Protein AF-I0BKD9-F1 (afdb_monomer)

Foldseek 3Di:
DDDDVVVPPPPDDDDDDDDDPVVCVVPVCVVVVVVVVVVVVLVVCVVPVPVVLVVVCVVPVDDSVVCCVNPPSDDPVVDPD

Mean predicted aligned error: 7.96 Å

Solvent-accessible surface area (backbone atoms only — not comparable to full-atom values): 5330 Å² total; per-residue (Å²): 136,88,80,66,67,86,81,36,92,80,64,67,88,82,84,83,90,85,79,59,68,74,56,38,72,76,40,74,61,47,69,59,53,53,51,53,51,52,53,49,52,51,62,68,40,65,86,38,56,66,63,51,35,52,51,50,22,70,75,72,71,46,52,53,72,54,44,52,71,76,61,60,88,88,55,89,77,80,65,80,128

Sequence (81 aa):
MLDDATKHPNLIVTSLTVVSEEYLKKFPDFPKIWNEARQKALKDLQPKPEEYYQFLSQLNGFTLKLNQKATPIDLNAWIVK

Structure (mmCIF, N/CA/C/O backbone):
data_AF-I0BKD9-F1
#
_entry.id   AF-I0BKD9-F1
#
loop_
_atom_site.group_PDB
_atom_site.id
_atom_site.type_symbol
_atom_site.label_atom_id
_atom_site.label_alt_id
_atom_site.label_comp_id
_atom_site.label_asym_id
_atom_site.label_entity_id
_atom_site.label_seq_id
_atom_site.pdbx_PDB_ins_code
_atom_site.Cartn_x
_atom_site.Cartn_y
_atom_site.Cartn_z
_atom_site.occupancy
_atom_site.B_iso_or_equiv
_atom_site.auth_seq_id
_atom_site.auth_comp_id
_atom_site.auth_asym_id
_atom_site.auth_atom_id
_atom_site.pdbx_PDB_model_num
ATOM 1 N N . MET A 1 1 ? -24.242 -4.373 -12.287 1.00 43.00 1 MET A N 1
ATOM 2 C CA . MET A 1 1 ? -23.478 -4.193 -13.540 1.00 43.00 1 MET A CA 1
ATOM 3 C C . MET A 1 1 ? -22.128 -3.620 -13.142 1.00 43.00 1 MET A C 1
ATOM 5 O O . MET A 1 1 ? -22.133 -2.647 -12.400 1.00 43.00 1 MET A O 1
ATOM 9 N N . LEU A 1 2 ? -21.014 -4.266 -13.495 1.00 46.81 2 LEU A N 1
ATOM 10 C CA . LEU A 1 2 ? -19.671 -3.734 -13.228 1.00 46.81 2 LEU A CA 1
ATOM 11 C C . LEU A 1 2 ? -19.266 -2.876 -14.427 1.00 46.81 2 LEU A C 1
ATOM 13 O O . LEU A 1 2 ? -19.381 -3.324 -15.565 1.00 46.81 2 LEU A O 1
ATOM 17 N N . ASP A 1 3 ? -18.891 -1.633 -14.157 1.00 54.78 3 ASP A N 1
ATOM 18 C CA . ASP A 1 3 ? -18.487 -0.661 -15.168 1.00 54.78 3 ASP A CA 1
ATOM 19 C C . ASP A 1 3 ? -17.036 -0.909 -15.627 1.00 54.78 3 ASP A C 1
ATOM 21 O O . ASP A 1 3 ? -16.235 -1.495 -14.897 1.00 54.78 3 ASP A O 1
ATOM 25 N N . ASP A 1 4 ? -16.700 -0.493 -16.847 1.00 60.25 4 ASP A N 1
ATOM 26 C CA . ASP A 1 4 ? -15.396 -0.727 -17.478 1.00 60.25 4 ASP A CA 1
ATOM 27 C C . ASP A 1 4 ? -14.461 0.464 -17.237 1.00 60.25 4 ASP A C 1
ATOM 29 O O . ASP A 1 4 ? -14.640 1.540 -17.810 1.00 60.25 4 ASP A O 1
ATOM 33 N N . ALA A 1 5 ? -13.432 0.258 -16.411 1.00 62.69 5 ALA A N 1
ATOM 34 C CA . ALA A 1 5 ? -12.469 1.291 -16.032 1.00 62.69 5 ALA A CA 1
ATOM 35 C C . ALA A 1 5 ? -11.743 1.934 -17.230 1.00 62.69 5 ALA A C 1
ATOM 37 O O . ALA A 1 5 ? -11.350 3.095 -17.148 1.00 62.69 5 ALA A O 1
ATOM 38 N N . THR A 1 6 ? -11.598 1.234 -18.362 1.00 59.12 6 THR A N 1
ATOM 39 C CA . THR A 1 6 ? -10.936 1.789 -19.558 1.00 59.12 6 THR A CA 1
ATOM 40 C C . THR A 1 6 ? -11.739 2.904 -20.229 1.00 59.12 6 THR A C 1
ATOM 42 O O . THR A 1 6 ? -11.172 3.715 -20.962 1.00 59.12 6 THR A O 1
ATOM 45 N N . LYS A 1 7 ? -13.046 2.991 -19.950 1.00 75.19 7 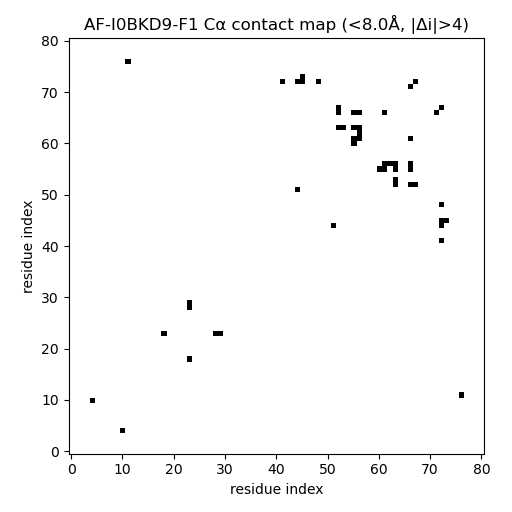LYS A N 1
ATOM 46 C CA . LYS A 1 7 ? -13.948 4.029 -20.477 1.00 75.19 7 LYS A CA 1
ATOM 47 C C . LYS A 1 7 ? -13.911 5.321 -19.670 1.00 75.19 7 LYS A C 1
ATOM 49 O O . LYS A 1 7 ? -14.511 6.314 -20.075 1.00 75.19 7 LYS A O 1
ATOM 54 N N . HIS A 1 8 ? -13.179 5.323 -18.560 1.00 69.38 8 HIS A N 1
ATOM 55 C CA . HIS A 1 8 ? -13.076 6.451 -17.650 1.00 69.38 8 HIS A CA 1
ATOM 56 C C . HIS A 1 8 ? -11.614 6.895 -17.570 1.00 69.38 8 HIS A C 1
ATOM 58 O O . HIS A 1 8 ? -10.897 6.491 -16.659 1.00 69.38 8 HIS A O 1
ATOM 64 N N . PRO A 1 9 ? -11.140 7.738 -18.507 1.00 67.25 9 PRO A N 1
ATOM 65 C CA . PRO A 1 9 ? -9.726 8.122 -18.593 1.00 67.25 9 PRO A CA 1
ATOM 66 C C . PRO A 1 9 ? -9.211 8.865 -17.349 1.00 67.25 9 PRO A C 1
ATOM 68 O O . PRO A 1 9 ? -8.005 8.930 -17.131 1.00 67.25 9 PRO A O 1
ATOM 71 N N . ASN A 1 10 ? -10.124 9.384 -16.524 1.00 63.47 10 ASN A N 1
ATOM 72 C CA . ASN A 1 10 ? -9.825 10.052 -15.258 1.00 63.47 10 ASN A CA 1
ATOM 73 C C . ASN A 1 10 ? -10.139 9.183 -14.029 1.00 63.47 10 ASN A C 1
ATOM 75 O O . ASN A 1 10 ? -10.020 9.665 -12.903 1.00 63.47 10 ASN A O 1
ATOM 79 N N . LEU A 1 11 ? -10.562 7.926 -14.215 1.00 60.62 11 LEU A N 1
ATOM 80 C CA . LEU A 1 11 ? -10.745 6.988 -13.114 1.00 60.62 11 LEU A CA 1
ATOM 81 C C . LEU A 1 11 ? -9.373 6.508 -12.664 1.00 60.62 11 LEU A C 1
ATOM 83 O O . LEU A 1 11 ? -8.851 5.473 -13.077 1.00 60.62 11 LEU A O 1
ATOM 87 N N . ILE A 1 12 ? -8.778 7.314 -11.801 1.00 58.19 12 ILE A N 1
ATOM 88 C CA . ILE A 1 12 ? -7.619 6.918 -11.031 1.00 58.19 12 ILE A CA 1
ATOM 89 C C . ILE A 1 12 ? -8.108 5.813 -10.094 1.00 58.19 12 ILE A C 1
ATOM 91 O O . ILE A 1 12 ? -9.115 5.986 -9.403 1.00 58.19 12 ILE A O 1
ATOM 95 N N . VAL A 1 13 ? -7.433 4.662 -10.132 1.00 60.50 13 VAL A N 1
ATOM 96 C CA . VAL A 1 13 ? -7.723 3.480 -9.309 1.00 60.50 13 VAL A CA 1
ATOM 97 C C . VAL A 1 13 ? -8.252 3.886 -7.936 1.00 60.50 13 VAL A C 1
ATOM 99 O O . VAL A 1 13 ? -7.563 4.540 -7.156 1.00 60.50 13 VAL A O 1
ATOM 102 N N . THR A 1 14 ? -9.486 3.488 -7.638 1.00 61.78 14 THR A N 1
ATOM 103 C CA . THR A 1 14 ? -10.089 3.733 -6.331 1.00 61.78 14 THR A CA 1
ATOM 104 C C . THR A 1 14 ? -9.940 2.470 -5.492 1.00 61.78 14 THR A C 1
ATOM 106 O O . THR A 1 14 ? -10.405 1.400 -5.876 1.00 61.78 14 THR A O 1
ATOM 109 N N . SER A 1 15 ? -9.271 2.580 -4.346 1.00 69.88 15 SER A N 1
ATOM 110 C CA . SER A 1 15 ? -9.151 1.498 -3.366 1.00 69.88 15 SER A CA 1
ATOM 111 C C . SER A 1 15 ? -9.792 1.945 -2.057 1.00 69.88 15 SER A C 1
ATOM 113 O O . SER A 1 15 ? -9.449 3.003 -1.530 1.00 69.88 15 SER A O 1
ATOM 115 N N . LEU A 1 16 ? -10.716 1.139 -1.534 1.00 77.56 16 LEU A N 1
ATOM 116 C CA . LEU A 1 16 ? -11.405 1.382 -0.270 1.00 77.56 16 LEU A CA 1
ATOM 117 C C . LEU A 1 16 ? -11.065 0.267 0.723 1.00 77.56 16 LEU A C 1
ATOM 119 O O . LEU A 1 16 ? -11.108 -0.913 0.382 1.00 77.56 16 LEU A O 1
ATOM 123 N N . THR A 1 17 ? -10.762 0.640 1.965 1.00 82.19 17 THR A N 1
ATOM 124 C CA . THR A 1 17 ? -10.691 -0.307 3.084 1.00 82.19 17 THR A CA 1
ATOM 125 C C . THR A 1 17 ? -12.028 -0.293 3.816 1.00 82.19 17 THR A C 1
ATOM 127 O O . THR A 1 17 ? -12.447 0.755 4.300 1.00 82.19 17 THR A O 1
ATOM 130 N N . VAL A 1 18 ? -12.686 -1.449 3.908 1.00 87.88 18 VAL A N 1
ATOM 131 C CA . VAL A 1 18 ? -13.939 -1.627 4.655 1.00 87.88 18 VAL A CA 1
ATOM 132 C C . VAL A 1 18 ? -13.649 -2.443 5.911 1.00 87.88 18 VAL A C 1
ATOM 134 O O . VAL A 1 18 ? -12.952 -3.453 5.847 1.00 87.88 18 VAL A O 1
ATOM 137 N N . VAL A 1 19 ? -14.174 -1.998 7.051 1.00 90.69 19 VAL A N 1
ATOM 138 C CA . VAL A 1 19 ? -13.969 -2.621 8.366 1.00 90.69 19 VAL A CA 1
ATOM 139 C C . VAL A 1 19 ? -15.328 -2.774 9.037 1.00 90.69 19 VAL A C 1
ATOM 141 O O . VAL A 1 19 ? -16.165 -1.880 8.927 1.00 90.69 19 VAL A O 1
ATOM 144 N N . SER A 1 20 ? -15.570 -3.900 9.713 1.00 96.12 20 SER A N 1
ATOM 145 C CA . SER A 1 20 ? -16.854 -4.134 10.379 1.00 96.12 20 SER A CA 1
ATOM 146 C C . SER A 1 20 ? -17.049 -3.205 11.577 1.00 96.12 20 SER A C 1
ATOM 148 O O . SER A 1 20 ? -16.105 -2.864 12.293 1.00 96.12 20 SER A O 1
ATOM 150 N N . GLU A 1 21 ? -18.302 -2.843 11.847 1.00 96.00 21 GLU A N 1
ATOM 151 C CA . GLU A 1 21 ? -18.643 -2.018 13.009 1.00 96.00 21 GLU A CA 1
ATOM 152 C C . GLU A 1 21 ? -18.253 -2.686 14.333 1.00 96.00 21 GLU A C 1
ATOM 154 O O . GLU A 1 21 ? -17.795 -2.017 15.256 1.00 96.00 21 GLU A O 1
ATOM 159 N N . GLU A 1 22 ? -18.403 -4.011 14.435 1.00 98.12 22 GLU A N 1
ATOM 160 C CA . GLU A 1 22 ? -18.014 -4.762 15.632 1.00 98.12 22 GLU A CA 1
ATOM 161 C C . GLU A 1 22 ? -16.512 -4.631 15.917 1.00 98.12 22 GLU A C 1
ATOM 163 O O . GLU A 1 22 ? -16.106 -4.457 17.068 1.00 98.12 22 GLU A O 1
ATOM 168 N N . TYR A 1 23 ? -15.683 -4.667 14.872 1.00 97.62 23 TYR A N 1
ATOM 169 C CA . TYR A 1 23 ? -14.245 -4.481 15.009 1.00 97.62 23 TYR A CA 1
ATOM 170 C C . TYR A 1 23 ? -13.908 -3.044 15.421 1.00 97.62 23 TYR A C 1
ATOM 172 O O . TYR A 1 23 ? -13.117 -2.845 16.339 1.00 97.62 23 TYR A O 1
ATOM 180 N N . LEU A 1 24 ? -14.548 -2.041 14.811 1.00 96.94 2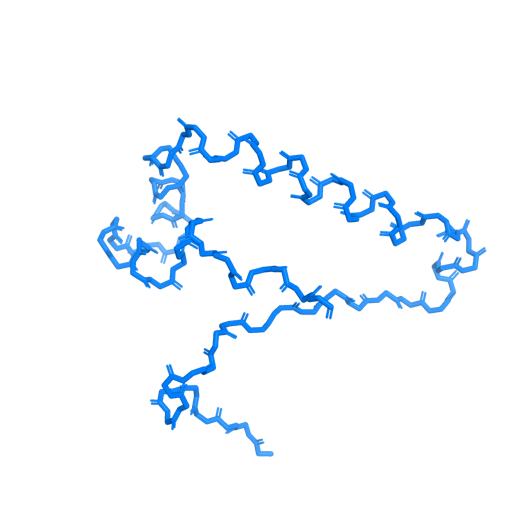4 LEU A N 1
ATOM 181 C CA . LEU A 1 24 ? -14.320 -0.631 15.152 1.00 96.94 24 LEU A CA 1
ATOM 182 C C . LEU A 1 24 ? -14.746 -0.292 16.586 1.00 96.94 24 LEU A C 1
ATOM 184 O O . LEU A 1 24 ? -14.101 0.527 17.230 1.00 96.94 24 LEU A O 1
ATOM 188 N N . LYS A 1 25 ? -15.772 -0.960 17.129 1.00 97.75 25 LYS A N 1
ATOM 189 C CA . LYS A 1 25 ? -16.139 -0.832 18.551 1.00 97.75 25 LYS A CA 1
ATOM 190 C C . LYS A 1 25 ? -15.039 -1.347 19.485 1.00 97.75 25 LYS A C 1
ATOM 192 O O . LYS A 1 25 ? -14.838 -0.772 20.549 1.00 97.75 25 LYS A O 1
ATOM 197 N N . LYS A 1 26 ? -14.337 -2.419 19.098 1.00 98.25 26 LYS A N 1
ATOM 198 C CA . LYS A 1 26 ? -13.212 -2.990 19.863 1.00 98.25 26 LYS A CA 1
ATOM 199 C C . LYS A 1 26 ? -11.923 -2.180 19.688 1.00 98.25 26 LYS A C 1
ATOM 201 O O . LYS A 1 26 ? -11.137 -2.082 20.625 1.00 98.25 26 LYS A O 1
ATOM 206 N N . PHE A 1 27 ? -11.720 -1.598 18.507 1.00 98.00 27 PHE A N 1
ATOM 207 C CA . PHE A 1 27 ? -10.507 -0.874 18.123 1.00 98.00 27 PHE A CA 1
ATOM 208 C C . PHE A 1 27 ? -10.853 0.485 17.489 1.00 98.00 27 PHE A C 1
ATOM 210 O O . PHE A 1 27 ? -10.689 0.658 16.276 1.00 98.00 27 PHE A O 1
ATOM 217 N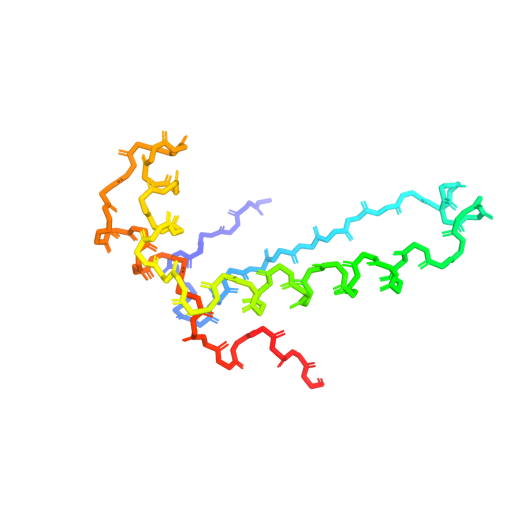 N . PRO A 1 28 ? -11.322 1.463 18.284 1.00 96.44 28 PRO A N 1
ATOM 218 C CA . PRO A 1 28 ? -11.804 2.745 17.761 1.00 96.44 28 PRO A CA 1
ATOM 219 C C . PRO A 1 28 ? -10.718 3.559 17.044 1.00 96.44 28 PRO A C 1
ATOM 221 O O . PRO A 1 28 ? -11.021 4.286 16.102 1.00 96.44 28 PRO A O 1
ATOM 224 N N . ASP A 1 29 ? -9.449 3.382 17.420 1.00 97.12 29 ASP A N 1
ATOM 225 C CA . ASP A 1 29 ? -8.312 4.076 16.803 1.00 97.12 29 ASP A CA 1
ATOM 226 C C . ASP A 1 29 ? -7.805 3.416 15.512 1.00 97.12 29 ASP A C 1
ATOM 228 O O . ASP A 1 29 ? -6.909 3.949 14.850 1.00 97.12 29 ASP A O 1
ATOM 232 N N . PHE A 1 30 ? -8.365 2.264 15.118 1.00 96.00 30 PHE A N 1
ATOM 233 C CA . PHE A 1 30 ? -7.910 1.529 13.937 1.00 96.00 30 PHE A CA 1
ATOM 234 C C . PHE A 1 30 ? -7.848 2.387 12.665 1.00 96.00 30 PHE A C 1
ATOM 236 O O . PHE A 1 30 ? -6.826 2.314 11.981 1.00 96.00 30 PHE A O 1
ATOM 243 N N . PRO A 1 31 ? -8.847 3.235 12.336 1.00 89.75 31 PRO A N 1
ATOM 244 C CA . PRO A 1 31 ? -8.769 4.074 11.142 1.00 89.75 31 PRO A CA 1
ATOM 245 C C . PRO A 1 31 ? -7.545 4.998 11.138 1.00 89.75 31 PRO A C 1
ATOM 247 O O . PRO A 1 31 ? -6.885 5.143 10.110 1.00 89.75 31 PRO A O 1
ATOM 250 N N . LYS A 1 32 ? -7.203 5.587 12.291 1.00 91.00 32 LYS A N 1
ATOM 251 C CA . LYS A 1 32 ? -6.029 6.456 12.432 1.00 91.00 32 LYS A CA 1
ATOM 252 C C . LYS A 1 32 ? -4.741 5.661 12.219 1.00 91.00 32 LYS A C 1
ATOM 254 O O . LYS A 1 32 ? -3.943 6.024 11.360 1.00 91.00 32 LYS A O 1
ATOM 259 N N . ILE A 1 33 ? -4.582 4.553 12.943 1.00 95.38 33 ILE A N 1
ATOM 260 C CA . ILE A 1 33 ? -3.383 3.701 12.878 1.00 95.38 33 ILE A CA 1
ATOM 261 C C . ILE A 1 33 ? -3.191 3.134 11.465 1.00 95.38 33 ILE A C 1
ATOM 263 O O . ILE A 1 33 ? -2.078 3.125 10.941 1.00 95.38 33 ILE A O 1
ATOM 267 N N . TRP A 1 34 ? -4.272 2.698 10.815 1.00 92.75 34 TRP A N 1
ATOM 268 C CA . TRP A 1 34 ? -4.239 2.187 9.445 1.00 92.75 34 TRP A CA 1
ATOM 269 C C . TRP A 1 34 ? -3.765 3.249 8.450 1.00 92.75 34 TRP A C 1
ATOM 271 O O . TRP A 1 34 ? -2.907 2.979 7.607 1.00 92.75 34 TRP A O 1
ATOM 281 N N . ASN A 1 35 ? -4.275 4.476 8.571 1.00 87.25 35 ASN A N 1
ATOM 282 C CA . ASN A 1 35 ? -3.862 5.583 7.714 1.00 87.25 35 ASN A CA 1
ATOM 283 C C . ASN A 1 35 ? -2.397 5.977 7.949 1.00 87.25 35 ASN A C 1
ATOM 285 O O . ASN A 1 35 ? -1.659 6.163 6.981 1.00 87.25 35 ASN A O 1
ATOM 289 N N . GLU A 1 36 ? -1.946 6.041 9.203 1.00 91.31 36 GLU A N 1
ATOM 290 C CA . GLU A 1 36 ? -0.543 6.311 9.548 1.00 91.31 36 GLU A CA 1
ATOM 291 C C . GLU A 1 36 ? 0.397 5.235 8.986 1.00 91.31 36 GLU A C 1
ATOM 293 O O . GLU A 1 36 ? 1.425 5.557 8.384 1.00 91.31 36 GLU 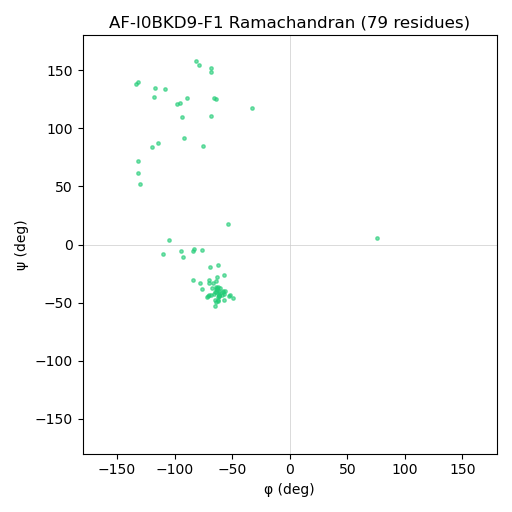A O 1
ATOM 298 N N . ALA A 1 37 ? 0.022 3.957 9.102 1.00 92.38 37 ALA A N 1
ATOM 299 C CA . ALA A 1 37 ? 0.788 2.845 8.545 1.00 92.38 37 ALA A CA 1
ATOM 300 C C . ALA A 1 37 ? 0.905 2.937 7.015 1.00 92.38 37 ALA A C 1
ATOM 302 O O . ALA A 1 37 ? 1.997 2.769 6.470 1.00 92.38 37 ALA A O 1
ATOM 303 N N . ARG A 1 38 ? -0.188 3.267 6.314 1.00 89.44 38 ARG A N 1
ATOM 304 C CA . ARG A 1 38 ? -0.179 3.454 4.851 1.00 89.44 38 ARG A CA 1
ATOM 305 C C . ARG A 1 38 ? 0.677 4.642 4.421 1.00 89.44 38 ARG A C 1
ATOM 307 O O . ARG A 1 38 ? 1.419 4.529 3.449 1.00 89.44 38 ARG A O 1
ATOM 314 N N . GLN A 1 39 ? 0.614 5.759 5.144 1.00 87.25 39 GLN A N 1
ATOM 315 C CA . GLN A 1 39 ? 1.468 6.919 4.871 1.00 87.25 39 GLN A CA 1
ATOM 316 C C . GLN A 1 39 ? 2.947 6.600 5.089 1.00 87.25 39 GLN A C 1
ATOM 318 O O . GLN A 1 39 ? 3.786 7.018 4.293 1.00 87.25 39 GLN A O 1
ATOM 323 N N . LYS A 1 40 ? 3.276 5.847 6.143 1.00 92.50 40 LYS A N 1
ATOM 324 C CA . LYS A 1 40 ? 4.644 5.382 6.383 1.00 92.50 40 LYS A CA 1
ATOM 325 C C . LYS A 1 40 ? 5.121 4.468 5.255 1.00 92.50 40 LYS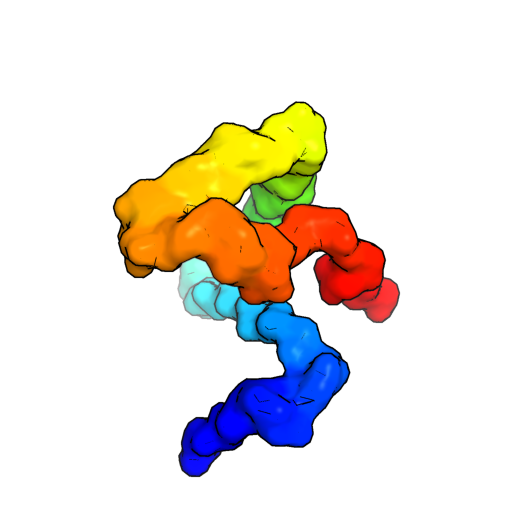 A C 1
ATOM 327 O O . LYS A 1 40 ? 6.182 4.718 4.699 1.00 92.50 40 LYS A O 1
ATOM 332 N N . ALA A 1 41 ? 4.308 3.490 4.856 1.00 90.19 41 ALA A N 1
ATOM 333 C CA . ALA A 1 41 ? 4.635 2.593 3.751 1.00 90.19 41 ALA A CA 1
ATOM 334 C C . ALA A 1 41 ? 4.880 3.354 2.436 1.00 90.19 41 ALA A C 1
ATOM 336 O O . ALA A 1 41 ? 5.825 3.037 1.723 1.00 90.19 41 ALA A O 1
ATOM 337 N N . LEU A 1 42 ? 4.080 4.388 2.142 1.00 88.06 42 LEU A N 1
ATOM 338 C CA . LEU A 1 42 ? 4.280 5.249 0.971 1.00 88.06 42 LEU A CA 1
ATOM 339 C C . LEU A 1 42 ? 5.619 5.997 1.027 1.00 88.06 42 LEU A C 1
ATOM 341 O O . LEU A 1 42 ? 6.349 6.017 0.040 1.00 88.06 42 LEU A O 1
ATOM 345 N N . LYS A 1 43 ? 5.963 6.577 2.181 1.00 89.69 43 LYS A N 1
ATOM 346 C CA . LYS A 1 43 ? 7.243 7.279 2.374 1.00 89.69 43 LYS A CA 1
ATOM 347 C C . LYS A 1 43 ? 8.444 6.343 2.251 1.00 89.69 43 LYS A C 1
ATOM 349 O O . LYS A 1 43 ? 9.452 6.743 1.682 1.00 89.69 43 LYS A O 1
ATOM 354 N N . ASP A 1 44 ? 8.334 5.115 2.753 1.00 91.00 44 ASP A N 1
ATOM 355 C CA . ASP A 1 44 ? 9.404 4.110 2.680 1.00 91.00 44 ASP A CA 1
ATOM 356 C C . ASP A 1 44 ? 9.621 3.604 1.238 1.00 91.00 44 ASP A C 1
ATOM 358 O O . ASP A 1 44 ? 10.747 3.308 0.834 1.00 91.00 44 ASP A O 1
ATOM 362 N N . LEU A 1 45 ? 8.538 3.543 0.458 1.00 89.69 45 LEU A N 1
ATOM 363 C CA . LEU A 1 45 ? 8.471 3.150 -0.953 1.00 89.69 45 LEU A CA 1
ATOM 364 C C . LEU A 1 45 ? 9.065 4.198 -1.907 1.00 89.69 45 LEU A C 1
ATOM 366 O O . LEU A 1 45 ? 9.787 3.851 -2.840 1.00 89.69 45 LEU A O 1
ATOM 370 N N . GLN A 1 46 ? 8.740 5.477 -1.701 1.00 88.19 46 GLN A N 1
ATOM 371 C CA . GLN A 1 46 ? 9.098 6.580 -2.602 1.00 88.19 46 GLN A CA 1
ATOM 372 C C . GLN A 1 46 ? 10.592 6.678 -2.970 1.00 88.19 46 GLN A C 1
ATOM 374 O O . GLN A 1 46 ? 10.878 6.866 -4.153 1.00 88.19 46 GLN A O 1
ATOM 379 N N . PRO A 1 47 ? 11.562 6.522 -2.045 1.00 93.81 47 PRO A N 1
ATOM 380 C CA . PRO A 1 47 ? 12.983 6.563 -2.394 1.00 93.81 47 PRO A CA 1
ATOM 381 C C . PRO A 1 47 ? 13.493 5.279 -3.073 1.00 93.81 47 PRO A C 1
ATOM 383 O O . PRO A 1 47 ? 14.656 5.234 -3.466 1.00 93.81 47 PRO A O 1
ATOM 386 N N . LYS A 1 48 ? 12.660 4.236 -3.205 1.00 94.06 48 LYS A N 1
ATOM 387 C CA . LYS A 1 48 ? 13.031 2.904 -3.720 1.00 94.06 48 LYS A CA 1
ATOM 388 C C . LYS A 1 48 ? 12.080 2.412 -4.824 1.00 94.06 48 LYS A C 1
ATOM 390 O O . LYS A 1 48 ? 11.550 1.300 -4.740 1.00 94.06 48 LYS A O 1
ATOM 395 N N . PRO A 1 49 ? 11.836 3.209 -5.880 1.00 91.19 49 PRO A N 1
ATOM 396 C CA . PRO A 1 49 ? 10.830 2.868 -6.880 1.00 91.19 49 PRO A CA 1
ATOM 397 C C . PRO A 1 49 ? 11.160 1.568 -7.624 1.00 91.19 49 PRO A C 1
ATOM 399 O O . PRO A 1 49 ? 10.261 0.786 -7.919 1.00 91.19 49 PRO A O 1
ATOM 402 N N . GLU A 1 50 ? 12.437 1.302 -7.908 1.00 93.06 50 GLU A N 1
ATOM 403 C CA . GLU A 1 50 ? 12.845 0.095 -8.629 1.00 93.06 50 GLU A CA 1
ATOM 404 C C . GLU A 1 50 ? 12.558 -1.185 -7.832 1.00 93.06 50 GLU A C 1
ATOM 406 O O . GLU A 1 50 ? 11.928 -2.096 -8.369 1.00 93.06 50 GLU A O 1
ATOM 411 N N . GLU A 1 51 ? 12.927 -1.223 -6.546 1.00 94.31 51 GLU A N 1
ATOM 412 C CA . GLU A 1 51 ? 12.656 -2.362 -5.653 1.00 94.31 51 GLU A CA 1
ATOM 413 C C . GLU A 1 51 ? 11.154 -2.674 -5.585 1.00 94.31 51 GLU A C 1
ATOM 415 O O . GLU A 1 51 ? 10.742 -3.832 -5.680 1.00 94.31 51 GLU A O 1
ATOM 420 N N . TYR A 1 52 ? 10.312 -1.641 -5.496 1.00 93.38 52 TYR A N 1
ATOM 421 C CA . TYR A 1 52 ? 8.862 -1.812 -5.485 1.00 93.38 52 TYR A CA 1
ATOM 422 C C . TYR A 1 52 ? 8.316 -2.403 -6.781 1.00 93.38 52 TYR A C 1
ATOM 424 O O . TYR A 1 52 ? 7.533 -3.353 -6.748 1.00 93.38 52 TYR A O 1
ATOM 432 N N . TYR A 1 53 ? 8.704 -1.855 -7.933 1.00 94.44 53 TYR A N 1
ATOM 433 C CA . TYR A 1 53 ? 8.187 -2.354 -9.205 1.00 94.44 53 TYR A CA 1
ATOM 434 C C . TYR A 1 53 ? 8.733 -3.747 -9.529 1.00 94.44 53 TYR A C 1
ATOM 436 O O . TYR A 1 53 ? 8.022 -4.540 -10.151 1.00 94.44 53 TYR A O 1
ATOM 444 N N . GLN A 1 54 ? 9.950 -4.082 -9.089 1.00 96.06 54 GLN A N 1
ATOM 445 C CA . GLN A 1 54 ? 10.470 -5.449 -9.154 1.00 96.06 54 GLN A CA 1
ATOM 446 C C . GLN A 1 54 ? 9.620 -6.397 -8.301 1.00 96.06 54 GLN A C 1
ATOM 448 O O . GLN A 1 54 ? 9.167 -7.421 -8.813 1.00 96.06 54 GLN A O 1
ATOM 453 N N . PHE A 1 55 ? 9.324 -6.029 -7.050 1.00 95.06 55 PHE A N 1
ATOM 454 C CA . PHE A 1 55 ? 8.428 -6.795 -6.180 1.00 95.06 55 PHE A CA 1
ATOM 455 C C . PHE A 1 55 ? 7.040 -6.992 -6.805 1.00 95.06 55 PHE A C 1
ATOM 457 O O . PHE A 1 55 ? 6.552 -8.119 -6.876 1.00 95.06 55 PHE A O 1
ATOM 464 N N . LEU A 1 56 ? 6.417 -5.929 -7.326 1.00 93.62 56 LEU A N 1
ATOM 465 C CA . LEU A 1 56 ? 5.123 -6.035 -8.005 1.00 93.62 56 LEU A CA 1
ATOM 466 C C . LEU A 1 56 ? 5.176 -6.990 -9.196 1.00 93.62 56 LEU A C 1
ATOM 468 O O . LEU A 1 56 ? 4.275 -7.806 -9.360 1.00 93.62 56 LEU A O 1
ATOM 472 N N . SER A 1 57 ? 6.238 -6.910 -9.998 1.00 95.81 57 SER A N 1
ATOM 473 C CA . SER A 1 57 ? 6.428 -7.776 -11.166 1.00 95.81 57 SER A CA 1
ATOM 474 C C . SER A 1 57 ? 6.559 -9.247 -10.767 1.00 95.81 57 SER A C 1
ATOM 476 O O . SER A 1 57 ? 6.012 -10.112 -11.446 1.00 95.81 57 SER A O 1
ATOM 478 N N . GLN A 1 58 ? 7.217 -9.542 -9.640 1.00 97.12 58 GLN A N 1
ATOM 479 C CA . GLN A 1 58 ? 7.281 -10.896 -9.078 1.00 97.12 58 GLN A CA 1
ATOM 480 C C . GLN A 1 58 ? 5.919 -11.376 -8.559 1.00 97.12 58 GLN A C 1
ATOM 482 O O . GLN A 1 58 ? 5.582 -12.545 -8.721 1.00 97.12 58 GLN A O 1
ATOM 487 N N . LEU A 1 59 ? 5.132 -10.482 -7.955 1.00 95.81 59 LEU A N 1
ATOM 488 C CA . LEU A 1 59 ? 3.828 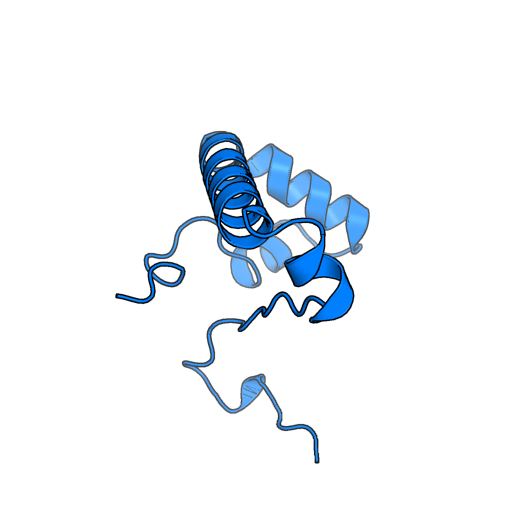-10.806 -7.375 1.00 95.81 59 LEU A CA 1
ATOM 489 C C . LEU A 1 59 ? 2.766 -11.102 -8.445 1.00 95.81 59 LEU A C 1
ATOM 491 O O . LEU A 1 59 ? 1.974 -12.028 -8.288 1.00 95.81 59 LEU A O 1
ATOM 495 N N . ASN A 1 60 ? 2.712 -10.290 -9.504 1.00 94.00 60 ASN A N 1
ATOM 496 C CA . ASN A 1 60 ? 1.631 -10.329 -10.495 1.00 94.00 60 ASN A CA 1
ATOM 497 C C . ASN A 1 60 ? 2.046 -10.865 -11.876 1.00 94.00 60 ASN A C 1
ATOM 499 O O . ASN A 1 60 ? 1.179 -11.081 -12.720 1.00 94.00 60 ASN A O 1
ATOM 503 N N . GLY A 1 61 ? 3.341 -11.085 -12.121 1.00 93.69 61 GLY A N 1
ATOM 504 C CA . GLY A 1 61 ? 3.867 -11.588 -13.394 1.00 93.69 61 GLY A CA 1
ATOM 505 C C . GLY A 1 61 ? 3.903 -10.559 -14.532 1.00 93.69 61 GLY A C 1
ATOM 506 O O . GLY A 1 61 ? 4.227 -10.915 -15.666 1.00 93.69 61 GLY A O 1
ATOM 507 N N . PHE A 1 62 ? 3.574 -9.290 -14.276 1.00 94.19 62 PHE A N 1
ATOM 508 C CA . PHE A 1 62 ? 3.658 -8.223 -15.272 1.00 94.19 62 PHE A CA 1
ATOM 509 C C . PHE A 1 62 ? 5.072 -7.670 -15.411 1.00 94.19 62 PHE A C 1
ATOM 511 O O . PHE A 1 62 ? 5.907 -7.762 -14.518 1.00 94.19 62 PHE A O 1
ATOM 518 N N . THR A 1 63 ? 5.339 -7.046 -16.559 1.00 94.50 63 THR A N 1
ATOM 519 C CA . THR A 1 63 ? 6.622 -6.376 -16.792 1.00 94.50 63 THR A CA 1
ATOM 520 C C . THR A 1 63 ? 6.773 -5.136 -15.908 1.00 94.50 63 THR A C 1
ATOM 522 O O . THR A 1 63 ? 5.793 -4.440 -15.628 1.00 94.50 63 THR A O 1
ATOM 525 N N . LEU A 1 64 ? 8.022 -4.790 -15.574 1.00 92.56 64 LEU A N 1
ATOM 526 C CA . LEU A 1 64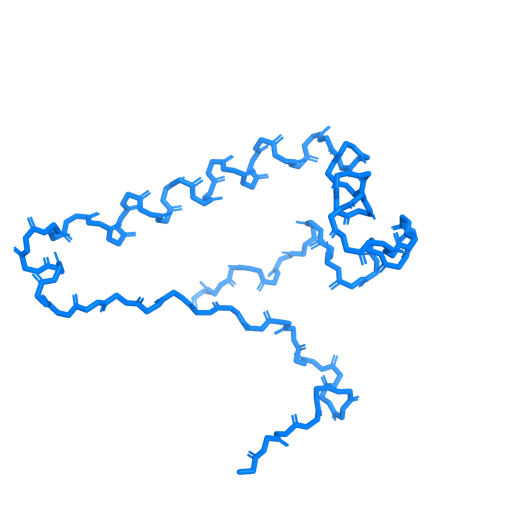 ? 8.367 -3.572 -14.830 1.00 92.56 64 LEU A CA 1
ATOM 527 C C . LEU A 1 64 ? 7.703 -2.324 -15.439 1.00 92.56 64 LEU A C 1
ATOM 529 O O . LEU A 1 64 ? 7.076 -1.534 -14.737 1.00 92.56 64 LEU A O 1
ATOM 533 N N . LYS A 1 65 ? 7.778 -2.198 -16.771 1.00 90.50 65 LYS A N 1
ATOM 534 C CA . LYS A 1 65 ? 7.208 -1.081 -17.536 1.00 90.50 65 LYS A CA 1
ATOM 535 C C . LYS A 1 65 ? 5.683 -1.003 -17.420 1.00 90.50 65 LYS A C 1
ATOM 537 O O . LYS A 1 65 ? 5.131 0.094 -17.354 1.00 90.50 65 LYS A O 1
ATOM 542 N N . LEU A 1 66 ? 4.991 -2.146 -17.418 1.00 88.19 66 LEU A N 1
ATOM 543 C CA . LEU A 1 66 ? 3.536 -2.178 -17.259 1.00 88.19 66 LEU A CA 1
ATOM 544 C C . LEU A 1 66 ? 3.131 -1.790 -15.832 1.00 88.19 66 LEU A C 1
ATOM 546 O O . LEU A 1 66 ? 2.232 -0.968 -15.671 1.00 88.19 66 LEU A O 1
ATOM 550 N N . ASN A 1 67 ? 3.836 -2.302 -14.820 1.00 90.31 67 ASN A N 1
ATOM 551 C CA . ASN A 1 67 ? 3.595 -1.952 -13.419 1.00 90.31 67 ASN A CA 1
ATOM 552 C C . ASN A 1 67 ? 3.823 -0.453 -13.155 1.00 90.31 67 ASN A C 1
ATOM 554 O O . ASN A 1 67 ? 2.964 0.200 -12.576 1.00 90.31 67 ASN A O 1
ATOM 558 N N . GLN A 1 68 ? 4.896 0.140 -13.684 1.00 88.00 68 GLN A N 1
ATOM 559 C CA . GLN A 1 68 ? 5.129 1.592 -13.600 1.00 88.00 68 GLN A CA 1
ATOM 560 C C . GLN A 1 68 ? 3.979 2.428 -14.172 1.00 88.00 68 GLN A C 1
ATOM 562 O O . GLN A 1 68 ? 3.621 3.461 -13.611 1.00 88.00 68 GLN A O 1
ATOM 567 N N . LYS A 1 69 ? 3.393 1.983 -15.289 1.00 83.81 69 LYS A N 1
ATOM 568 C CA . LYS A 1 69 ? 2.290 2.693 -15.945 1.00 83.81 69 LYS A CA 1
ATOM 569 C C . LYS A 1 69 ? 0.958 2.514 -15.212 1.00 83.81 69 LYS A C 1
ATOM 571 O O . LYS A 1 69 ? 0.167 3.450 -15.170 1.00 83.81 69 LYS A O 1
ATOM 576 N N . ALA A 1 70 ? 0.693 1.320 -14.688 1.00 82.69 70 ALA A N 1
ATOM 577 C CA . ALA A 1 70 ? -0.583 0.976 -14.066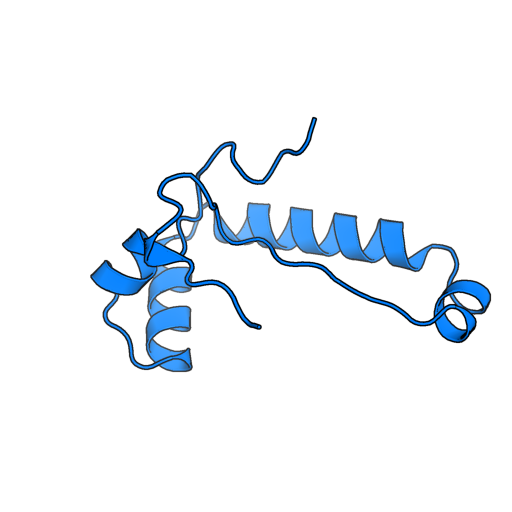 1.00 82.69 70 ALA A CA 1
ATOM 578 C C . ALA A 1 70 ? -0.676 1.402 -12.591 1.00 82.69 70 ALA A C 1
ATOM 580 O O . ALA A 1 70 ? -1.769 1.698 -12.114 1.00 82.69 70 ALA A O 1
ATOM 581 N N . THR A 1 71 ? 0.451 1.436 -11.872 1.00 83.00 71 THR A N 1
ATOM 582 C CA . THR A 1 71 ? 0.506 1.729 -10.429 1.00 83.00 71 THR A CA 1
ATOM 583 C C . THR A 1 71 ? 1.574 2.781 -10.099 1.00 83.00 71 THR A C 1
ATOM 585 O O . THR A 1 71 ? 2.539 2.486 -9.391 1.00 83.00 71 THR A O 1
ATOM 588 N N . PRO A 1 72 ? 1.454 4.009 -10.624 1.00 82.44 72 PRO A N 1
ATOM 589 C CA . PRO A 1 72 ? 2.445 5.051 -10.386 1.00 82.44 72 PRO A CA 1
ATOM 590 C C . PRO A 1 72 ? 2.521 5.442 -8.896 1.00 82.44 72 PRO A C 1
ATOM 592 O O . PRO A 1 72 ? 1.519 5.811 -8.284 1.00 82.44 72 PRO A O 1
ATOM 595 N N . ILE A 1 73 ? 3.731 5.368 -8.325 1.00 81.62 73 ILE A N 1
ATOM 596 C CA . ILE A 1 73 ? 4.035 5.734 -6.923 1.00 81.62 73 ILE A CA 1
ATOM 597 C C . ILE A 1 73 ? 3.860 7.239 -6.676 1.00 81.62 73 ILE A C 1
ATOM 599 O O . ILE A 1 73 ? 3.468 7.643 -5.583 1.00 81.62 73 ILE A O 1
ATOM 603 N N . ASP A 1 74 ? 4.148 8.060 -7.687 1.00 70.94 74 ASP A N 1
ATOM 604 C CA . ASP A 1 74 ? 4.150 9.514 -7.569 1.00 70.94 74 ASP A CA 1
ATOM 605 C C . ASP A 1 74 ? 3.040 10.112 -8.438 1.00 70.94 74 ASP A C 1
ATOM 607 O O . ASP A 1 74 ? 3.212 10.429 -9.614 1.00 70.94 74 ASP A O 1
ATOM 611 N N . LEU A 1 75 ? 1.849 10.216 -7.857 1.00 52.09 75 LEU A N 1
ATOM 612 C CA . LEU A 1 75 ? 0.857 11.185 -8.289 1.00 52.09 75 LEU A CA 1
ATOM 613 C C . LEU A 1 75 ? 0.302 11.858 -7.046 1.00 52.09 75 LEU A C 1
ATOM 615 O O . LEU A 1 75 ? -0.119 11.199 -6.095 1.00 52.09 75 LEU A O 1
ATOM 619 N N . ASN A 1 76 ? 0.130 13.169 -7.153 1.00 48.12 76 ASN A N 1
ATOM 620 C CA . ASN A 1 76 ? -0.777 13.992 -6.352 1.00 48.12 76 ASN A CA 1
ATOM 621 C C . ASN A 1 76 ? -2.253 13.493 -6.355 1.00 48.12 76 ASN A C 1
ATOM 623 O O . ASN A 1 76 ? -3.157 14.248 -6.024 1.00 48.12 76 ASN A O 1
ATOM 627 N N . ALA A 1 77 ? -2.516 12.242 -6.747 1.00 45.25 77 ALA A N 1
ATOM 628 C CA . ALA A 1 77 ? -3.813 11.602 -6.900 1.00 45.25 77 ALA A CA 1
ATOM 629 C C . ALA A 1 77 ? -4.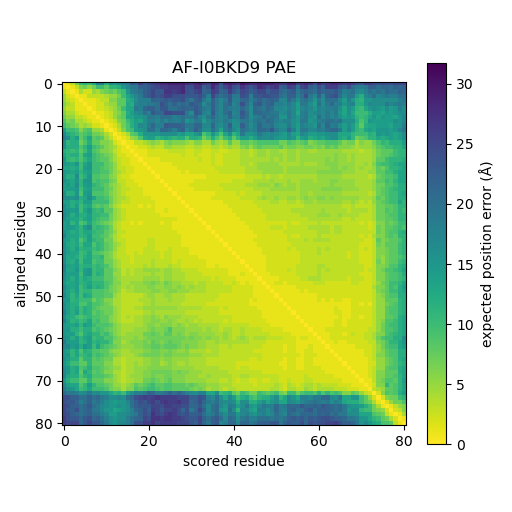294 10.843 -5.649 1.00 45.25 77 ALA A C 1
ATOM 631 O O . ALA A 1 77 ? -5.452 10.444 -5.587 1.00 45.25 77 ALA A O 1
ATOM 632 N N . TRP A 1 78 ? -3.430 10.651 -4.648 1.00 42.03 78 TRP A N 1
ATOM 633 C CA . TRP A 1 78 ? -3.798 9.999 -3.383 1.00 42.03 78 TRP A CA 1
ATOM 634 C C . TRP A 1 78 ? -4.204 10.991 -2.283 1.00 42.03 78 TRP A C 1
ATOM 636 O O . TRP A 1 78 ? -4.643 10.575 -1.212 1.00 42.03 78 TRP A O 1
ATOM 646 N N . ILE A 1 79 ? -4.073 12.297 -2.542 1.00 39.00 79 ILE A N 1
ATOM 647 C CA . ILE A 1 79 ? -4.539 13.355 -1.645 1.00 39.00 79 ILE A CA 1
ATOM 648 C C . ILE A 1 79 ? -5.961 13.724 -2.067 1.00 39.00 79 ILE A C 1
ATOM 650 O O . ILE A 1 79 ? -6.173 14.587 -2.917 1.00 39.00 79 ILE A O 1
ATOM 654 N N . VAL A 1 80 ? -6.945 13.065 -1.460 1.00 39.12 80 VAL A N 1
ATOM 655 C CA . VAL A 1 80 ? -8.285 13.646 -1.359 1.00 39.12 80 VAL A CA 1
ATOM 656 C C . VAL A 1 80 ? -8.143 14.835 -0.405 1.00 39.12 80 VAL A C 1
ATOM 658 O O . VAL A 1 80 ? -7.812 14.639 0.765 1.00 39.12 80 VAL A O 1
ATOM 661 N N . LYS A 1 81 ? -8.266 16.058 -0.933 1.00 33.00 81 LYS A N 1
ATOM 662 C CA . LYS A 1 81 ? -8.486 17.255 -0.111 1.00 33.00 81 LYS A CA 1
ATOM 663 C C . LYS A 1 81 ? -9.867 17.203 0.525 1.00 33.00 81 LYS A C 1
ATOM 665 O O . LYS A 1 81 ? -10.794 16.721 -0.163 1.00 33.00 81 LYS A O 1
#

Radius of gyration: 15.78 Å; Cα contacts (8 Å, |Δi|>4): 26; chains: 1; bounding box: 36×29×40 Å

Organism: NCBI:txid997761

Secondary structure (DSSP, 8-state):
----GGG-TT----------HHHHHH-TTHHHHHHHHHHHHHHHHTT-HHHHHHHHHHHH---HHHHHHHS-S--TTS---

pLDDT: mean 81.51, std 17.8, range [33.0, 98.25]